Protein AF-A0A9P0Q8K7-F1 (afdb_monomer)

Structure (mmCIF, N/CA/C/O backbone):
data_AF-A0A9P0Q8K7-F1
#
_entry.id   AF-A0A9P0Q8K7-F1
#
loop_
_atom_site.group_PDB
_atom_site.id
_atom_site.type_symbol
_atom_site.label_atom_id
_atom_site.label_alt_id
_atom_site.label_comp_id
_atom_site.label_asym_id
_atom_site.label_entity_id
_atom_site.label_seq_id
_atom_site.pdbx_PDB_ins_code
_atom_site.Cartn_x
_atom_site.Cartn_y
_atom_site.Cartn_z
_atom_site.occupancy
_atom_site.B_iso_or_equiv
_atom_site.auth_seq_id
_atom_site.auth_comp_id
_atom_site.auth_asym_id
_atom_site.auth_atom_id
_atom_site.pdbx_PDB_model_num
ATOM 1 N N . MET A 1 1 ? 9.613 -9.332 -31.269 1.00 75.06 1 MET A N 1
ATOM 2 C CA . MET A 1 1 ? 10.559 -8.280 -30.841 1.00 75.06 1 MET A CA 1
ATOM 3 C C . MET A 1 1 ? 10.100 -6.964 -31.453 1.00 75.06 1 MET A C 1
ATOM 5 O O . MET A 1 1 ? 9.727 -6.973 -32.619 1.00 75.06 1 MET A O 1
ATOM 9 N N . GLY A 1 2 ? 10.011 -5.892 -30.670 1.00 82.31 2 GLY A N 1
ATOM 10 C CA . GLY A 1 2 ? 9.544 -4.575 -31.104 1.00 82.31 2 GLY A CA 1
ATOM 11 C C . GLY A 1 2 ? 10.611 -3.815 -31.887 1.00 82.31 2 GLY A C 1
ATOM 12 O O . GLY A 1 2 ? 11.803 -4.059 -31.712 1.00 82.31 2 GLY A O 1
ATOM 13 N N . GLN A 1 3 ? 10.182 -2.907 -32.760 1.00 87.19 3 GLN A N 1
ATOM 14 C CA . GLN A 1 3 ? 11.083 -2.076 -33.555 1.00 87.19 3 GLN A CA 1
ATOM 15 C C . GLN A 1 3 ? 11.496 -0.839 -32.762 1.00 87.19 3 GLN A C 1
ATOM 17 O O . GLN A 1 3 ? 10.639 -0.067 -32.328 1.00 87.19 3 GLN A O 1
ATOM 22 N N . LEU A 1 4 ? 12.804 -0.642 -32.608 1.00 91.75 4 LEU A N 1
ATOM 23 C CA . LEU A 1 4 ? 13.381 0.562 -32.023 1.00 91.75 4 LEU A CA 1
ATOM 24 C C . LEU A 1 4 ? 13.673 1.578 -33.136 1.00 91.75 4 LEU A C 1
ATOM 26 O O . LEU A 1 4 ? 14.341 1.247 -34.113 1.00 91.75 4 LEU A O 1
ATOM 30 N N . LYS A 1 5 ? 13.169 2.804 -33.000 1.00 93.69 5 LYS A N 1
ATOM 31 C CA . LYS A 1 5 ? 13.331 3.895 -33.969 1.00 93.69 5 LYS A CA 1
ATOM 32 C C . LYS A 1 5 ? 13.825 5.146 -33.259 1.00 93.69 5 LYS A C 1
ATOM 34 O O . LYS A 1 5 ? 13.330 5.485 -32.186 1.00 93.69 5 LYS A O 1
ATOM 39 N N . ILE A 1 6 ? 14.760 5.856 -33.878 1.00 94.69 6 ILE A N 1
ATOM 40 C CA . ILE A 1 6 ? 15.135 7.206 -33.451 1.00 94.69 6 ILE A CA 1
ATOM 41 C C . ILE A 1 6 ? 14.102 8.170 -34.038 1.00 94.69 6 ILE A C 1
ATOM 43 O O . ILE A 1 6 ? 13.794 8.106 -35.227 1.00 94.69 6 ILE A O 1
ATOM 47 N N . VAL A 1 7 ? 13.541 9.033 -33.198 1.00 95.06 7 VAL A N 1
ATOM 48 C CA . VAL A 1 7 ? 12.559 10.054 -33.578 1.00 95.06 7 VAL A CA 1
ATOM 49 C C . VAL A 1 7 ? 12.976 11.395 -32.985 1.00 95.06 7 VAL A C 1
ATOM 51 O O . VAL A 1 7 ? 13.787 11.455 -32.060 1.00 95.06 7 VAL A O 1
ATOM 54 N N . THR A 1 8 ? 12.410 12.494 -33.477 1.00 94.50 8 THR A N 1
ATOM 55 C CA . THR A 1 8 ? 12.606 13.802 -32.844 1.00 94.50 8 THR A CA 1
ATOM 56 C C . THR A 1 8 ? 12.183 13.730 -31.374 1.00 94.50 8 THR A C 1
ATOM 58 O O . THR A 1 8 ? 11.045 13.377 -31.071 1.00 94.50 8 THR A O 1
ATOM 61 N N . GLY A 1 9 ? 13.108 14.032 -30.460 1.00 92.69 9 GLY A N 1
ATOM 62 C CA . GLY A 1 9 ? 12.875 13.965 -29.014 1.00 92.69 9 GLY A CA 1
ATOM 63 C C . GLY A 1 9 ? 13.308 12.663 -28.329 1.00 92.69 9 GLY A C 1
ATOM 64 O O . GLY A 1 9 ? 13.194 12.580 -27.110 1.00 92.69 9 GLY A O 1
ATOM 65 N N . GLY A 1 10 ? 13.836 11.670 -29.058 1.00 92.19 10 GLY A N 1
ATOM 66 C CA . GLY A 1 10 ? 14.496 10.513 -28.447 1.00 92.19 10 GLY A CA 1
ATOM 67 C C . GLY A 1 10 ? 14.295 9.203 -29.200 1.00 92.19 10 GLY A C 1
ATOM 68 O O . GLY A 1 10 ? 14.433 9.125 -30.419 1.00 92.19 10 GLY A O 1
ATOM 69 N N . VAL A 1 11 ? 13.997 8.143 -28.453 1.00 91.50 11 VAL A N 1
ATOM 70 C CA . VAL A 1 11 ? 13.867 6.785 -28.984 1.00 91.50 11 VAL A CA 1
ATOM 71 C C . VAL A 1 11 ? 12.447 6.280 -28.762 1.00 91.50 11 VAL A C 1
ATOM 73 O O . VAL A 1 11 ? 11.888 6.408 -27.674 1.00 91.50 11 VAL A O 1
ATOM 76 N N . ARG A 1 12 ? 11.863 5.684 -29.800 1.00 92.31 12 ARG A N 1
ATOM 77 C CA . ARG A 1 12 ? 10.540 5.066 -29.777 1.00 92.31 12 ARG A CA 1
ATOM 78 C C . ARG A 1 12 ? 10.666 3.566 -29.996 1.00 92.31 12 ARG A C 1
ATOM 80 O O . ARG A 1 12 ? 11.292 3.126 -30.953 1.00 92.31 12 ARG A O 1
ATOM 87 N N . LEU A 1 13 ? 10.013 2.794 -29.139 1.00 91.62 13 LEU A N 1
ATOM 88 C CA . LEU A 1 13 ? 9.852 1.356 -29.302 1.00 91.62 13 LEU A CA 1
ATOM 89 C C . LEU A 1 13 ? 8.400 1.045 -29.687 1.00 91.62 13 LEU A C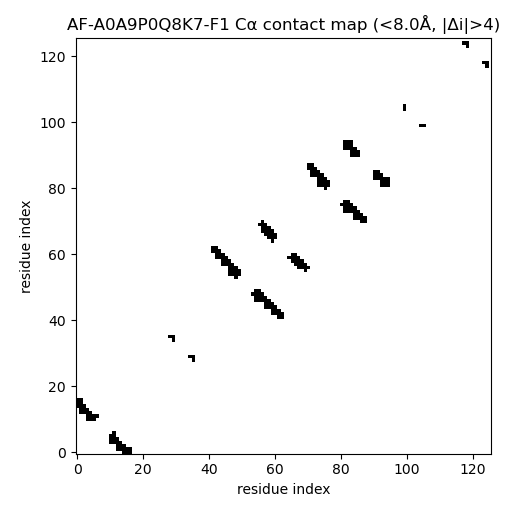 1
ATOM 91 O O . LEU A 1 13 ? 7.481 1.326 -28.917 1.00 91.62 13 LEU A O 1
ATOM 95 N N . ASP A 1 14 ? 8.196 0.428 -30.849 1.00 90.31 14 ASP A N 1
ATOM 96 C CA . ASP A 1 14 ? 6.899 -0.102 -31.274 1.00 90.31 14 ASP A CA 1
ATOM 97 C C . ASP A 1 14 ? 6.875 -1.632 -31.080 1.00 90.31 14 ASP A C 1
ATOM 99 O O . ASP A 1 14 ? 7.525 -2.373 -31.819 1.00 90.31 14 ASP A O 1
ATOM 103 N N . GLY A 1 15 ? 6.122 -2.125 -30.091 1.00 89.69 15 GLY A N 1
ATOM 104 C CA . GLY A 1 15 ? 5.931 -3.559 -29.825 1.00 89.69 15 GLY A CA 1
ATOM 105 C C . GLY A 1 15 ? 6.538 -4.040 -28.500 1.00 89.69 15 GLY A C 1
ATOM 106 O O . GLY A 1 15 ? 6.746 -3.256 -27.580 1.00 89.69 15 GLY A O 1
ATOM 107 N N . LYS A 1 16 ? 6.789 -5.353 -28.387 1.00 90.44 16 LYS A N 1
ATOM 108 C CA . LYS A 1 16 ? 7.340 -5.990 -27.173 1.00 90.44 16 LYS A CA 1
ATOM 109 C C . LYS A 1 16 ? 8.867 -5.886 -27.132 1.00 90.44 16 LYS A C 1
ATOM 111 O O . LYS A 1 16 ? 9.511 -6.339 -28.076 1.00 90.44 16 LYS A O 1
ATOM 116 N N . ALA A 1 17 ? 9.450 -5.406 -26.039 1.00 90.69 17 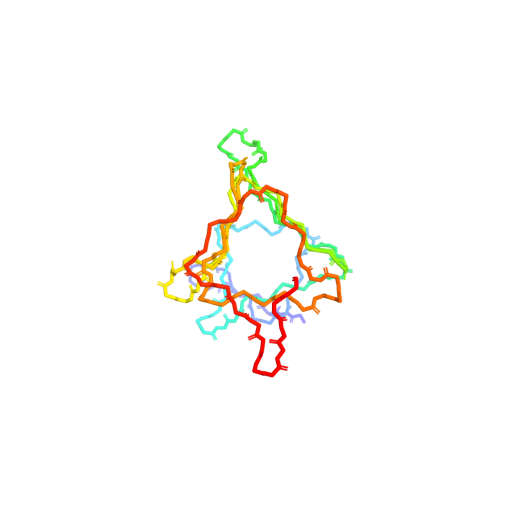ALA A N 1
ATOM 117 C CA . ALA A 1 17 ? 10.890 -5.505 -25.789 1.00 90.69 17 ALA A CA 1
ATOM 118 C C . ALA A 1 17 ? 11.178 -6.055 -24.396 1.00 90.69 17 ALA A C 1
ATOM 120 O O . ALA A 1 17 ? 10.301 -6.083 -23.535 1.00 90.69 17 ALA A O 1
ATOM 121 N N . PHE A 1 18 ? 12.428 -6.460 -24.202 1.00 89.50 18 PHE A N 1
ATOM 122 C CA . PHE A 1 18 ? 12.966 -6.889 -22.923 1.00 89.50 18 PHE A CA 1
ATOM 123 C C . PHE A 1 18 ? 13.999 -5.869 -22.458 1.00 89.50 18 PHE A C 1
ATOM 125 O O . PHE A 1 18 ? 14.827 -5.418 -23.250 1.00 89.50 18 PHE A O 1
ATOM 132 N N . VAL A 1 19 ? 13.954 -5.527 -21.174 1.00 89.62 19 VAL A N 1
ATOM 133 C CA . VAL A 1 19 ? 15.046 -4.832 -20.494 1.00 89.62 19 VAL A CA 1
ATOM 134 C C . VAL A 1 19 ? 15.834 -5.912 -19.763 1.00 89.62 19 VAL A C 1
ATOM 136 O O . VAL A 1 19 ? 15.261 -6.632 -18.952 1.00 89.62 19 VAL A O 1
ATOM 139 N N . LEU A 1 20 ? 17.109 -6.085 -20.116 1.00 91.38 20 LEU A N 1
ATOM 140 C CA . LEU A 1 20 ? 17.929 -7.190 -19.598 1.00 91.38 20 LEU A CA 1
ATOM 141 C C . LEU A 1 20 ? 18.437 -6.950 -18.170 1.00 91.38 20 LEU A C 1
ATOM 143 O O . LEU A 1 20 ? 18.785 -7.901 -17.481 1.00 91.38 20 LEU A O 1
ATOM 147 N N . ASP A 1 21 ? 18.470 -5.692 -17.743 1.00 92.88 21 ASP A N 1
ATOM 148 C CA . ASP A 1 21 ? 18.904 -5.275 -16.413 1.00 92.88 21 ASP A CA 1
ATOM 149 C C . ASP A 1 21 ? 17.942 -4.187 -15.899 1.00 92.88 21 ASP A C 1
ATOM 151 O O . ASP A 1 21 ? 16.730 -4.400 -15.822 1.00 92.88 21 ASP A O 1
ATOM 155 N N . SER A 1 22 ? 18.445 -2.993 -15.601 1.00 92.00 22 SER A N 1
ATOM 156 C CA . SER A 1 22 ? 17.694 -1.951 -14.918 1.00 92.00 22 SER A CA 1
ATOM 157 C C . SER A 1 22 ? 17.108 -0.936 -15.899 1.00 92.00 22 SER A C 1
ATOM 159 O O . SER A 1 22 ? 17.823 -0.326 -16.693 1.00 92.00 22 SER A O 1
ATOM 161 N N . LEU A 1 23 ? 15.795 -0.700 -15.810 1.00 92.00 23 LEU A N 1
ATOM 162 C CA . LEU A 1 23 ? 15.144 0.436 -16.463 1.00 92.00 23 LEU A CA 1
ATOM 163 C C . LEU A 1 23 ? 15.157 1.637 -15.515 1.00 92.00 23 LEU A C 1
ATOM 165 O O . LEU A 1 23 ? 14.414 1.668 -14.535 1.00 92.00 23 LEU A O 1
ATOM 169 N N . ILE A 1 24 ? 15.972 2.642 -15.829 1.00 92.38 24 ILE A N 1
ATOM 170 C CA . ILE A 1 24 ? 15.989 3.912 -15.099 1.00 92.38 24 ILE A CA 1
ATOM 171 C C . ILE A 1 24 ? 15.162 4.923 -15.886 1.00 92.38 24 ILE A C 1
ATOM 173 O O . ILE A 1 24 ? 15.484 5.252 -17.026 1.00 92.38 24 ILE A O 1
ATOM 177 N N . ALA A 1 25 ? 14.093 5.420 -15.273 1.00 93.69 25 ALA A N 1
ATOM 178 C CA . ALA A 1 25 ? 13.217 6.410 -15.877 1.00 93.69 25 ALA A CA 1
ATOM 179 C C . ALA A 1 25 ? 12.790 7.447 -14.838 1.00 93.69 25 ALA A C 1
ATOM 181 O O . ALA A 1 25 ? 12.482 7.109 -13.697 1.00 93.69 25 ALA A O 1
ATOM 182 N N . SER A 1 26 ? 12.724 8.713 -15.250 1.00 92.00 26 SER A N 1
ATOM 183 C CA . SER A 1 26 ? 12.134 9.782 -14.434 1.00 92.00 26 SER A CA 1
ATOM 184 C C . SER A 1 26 ? 10.611 9.668 -14.354 1.00 92.00 26 SER A C 1
ATOM 186 O O . SER A 1 26 ? 9.996 10.148 -13.404 1.00 92.00 26 SER A O 1
ATOM 188 N N . SER A 1 27 ? 9.986 9.037 -15.351 1.00 93.31 27 SER A N 1
ATOM 189 C CA . SER A 1 27 ? 8.549 8.818 -15.386 1.00 93.31 27 SER A CA 1
ATOM 190 C C . SER A 1 27 ? 8.190 7.584 -16.202 1.00 93.31 27 SER A C 1
ATOM 192 O O . SER A 1 27 ? 8.716 7.376 -17.294 1.00 93.31 27 SER A O 1
ATOM 194 N N . ILE A 1 28 ? 7.255 6.793 -15.679 1.00 94.19 28 ILE A N 1
ATOM 195 C CA . ILE A 1 28 ? 6.631 5.667 -16.371 1.00 94.19 28 ILE A CA 1
ATOM 196 C C . ILE A 1 28 ? 5.138 5.980 -16.438 1.00 94.19 28 ILE A C 1
ATOM 198 O O . ILE A 1 28 ? 4.502 6.194 -15.408 1.00 94.19 28 ILE A O 1
ATOM 202 N N . LYS A 1 29 ? 4.592 6.062 -17.653 1.00 94.81 29 LYS A N 1
ATOM 203 C CA . LYS A 1 29 ? 3.187 6.403 -17.907 1.00 94.81 29 LYS A CA 1
ATOM 204 C C . LYS A 1 29 ? 2.623 5.491 -18.987 1.00 94.81 29 LYS A C 1
ATOM 206 O O . LYS A 1 29 ? 3.320 5.159 -19.946 1.00 94.81 29 LYS A O 1
ATOM 211 N N . SER A 1 30 ? 1.361 5.113 -18.847 1.00 94.56 30 SER A N 1
ATOM 212 C CA . SER A 1 30 ? 0.597 4.491 -19.924 1.00 94.56 30 SER A CA 1
ATOM 213 C C . SER A 1 30 ? 0.155 5.540 -20.947 1.00 94.56 30 SER A C 1
ATOM 215 O O . SER A 1 30 ? 0.292 6.751 -20.750 1.00 94.56 30 SER A O 1
ATOM 217 N N . ARG A 1 31 ? -0.388 5.067 -22.073 1.00 91.06 31 ARG A N 1
ATOM 218 C CA . ARG A 1 31 ? -1.098 5.934 -23.021 1.00 91.06 31 ARG A CA 1
ATOM 219 C C . ARG A 1 31 ? -2.352 6.509 -22.361 1.00 91.06 31 ARG A C 1
ATOM 221 O O . ARG A 1 31 ? -2.889 5.922 -21.423 1.00 91.06 31 ARG A O 1
ATOM 228 N N . SER A 1 32 ? -2.834 7.634 -22.887 1.00 94.06 32 SER A N 1
ATOM 229 C CA . SER A 1 32 ? -4.081 8.239 -22.410 1.00 94.06 32 SER A CA 1
ATOM 230 C C . SER A 1 32 ? -5.209 7.209 -22.419 1.00 94.06 32 SER A C 1
ATOM 232 O O . SER A 1 32 ? -5.368 6.486 -23.404 1.00 94.06 32 SER A O 1
ATOM 234 N N . TYR A 1 33 ? -5.967 7.149 -21.323 1.00 92.00 33 TYR A N 1
ATOM 235 C CA . TYR A 1 33 ? -7.076 6.207 -21.128 1.00 92.00 33 TYR A CA 1
ATOM 236 C C . TYR A 1 33 ? -6.691 4.720 -21.217 1.00 92.00 33 TYR A C 1
ATOM 238 O O . TYR A 1 33 ? -7.530 3.876 -21.517 1.00 92.00 33 TYR A O 1
ATOM 246 N N . GLN A 1 34 ? -5.424 4.382 -20.978 1.00 94.94 34 GLN A N 1
ATOM 247 C CA . GLN A 1 34 ? -4.961 2.999 -20.868 1.00 94.94 34 GLN A CA 1
ATOM 248 C C . GLN A 1 34 ? -4.352 2.770 -19.481 1.00 94.94 34 GLN A C 1
ATOM 250 O O . GLN A 1 34 ? -3.701 3.677 -18.956 1.00 94.94 34 GLN A O 1
ATOM 255 N N . PRO A 1 35 ? -4.523 1.589 -18.867 1.00 94.56 35 PRO A N 1
ATOM 256 C CA . PRO A 1 35 ? -3.881 1.281 -17.596 1.00 94.56 35 PRO A CA 1
ATOM 257 C C . PRO A 1 35 ? -2.372 1.063 -17.774 1.00 94.56 35 PRO A C 1
ATOM 259 O O . PRO A 1 35 ? -1.897 0.680 -18.846 1.00 94.56 35 PRO A O 1
ATOM 262 N N . ILE A 1 36 ? -1.609 1.270 -16.701 1.00 94.75 36 ILE A N 1
ATOM 263 C CA . ILE A 1 36 ? -0.277 0.674 -16.566 1.00 94.75 36 ILE A CA 1
ATOM 264 C C . ILE A 1 36 ? -0.492 -0.720 -15.984 1.00 94.75 36 ILE A C 1
ATOM 266 O O . ILE A 1 36 ? -1.065 -0.848 -14.905 1.00 94.75 36 ILE A O 1
ATOM 270 N N . VAL A 1 37 ? -0.032 -1.749 -16.690 1.00 93.56 37 VAL A N 1
ATOM 271 C CA . VAL A 1 37 ? -0.091 -3.136 -16.216 1.00 93.56 37 VAL A CA 1
ATOM 272 C C . VAL A 1 37 ? 1.324 -3.582 -15.883 1.00 93.56 37 VAL A C 1
ATOM 274 O O . VAL A 1 37 ? 2.216 -3.491 -16.726 1.00 93.56 37 VAL A O 1
ATOM 277 N N . ILE A 1 38 ? 1.524 -4.045 -14.651 1.00 93.00 38 ILE A N 1
ATOM 278 C CA . ILE A 1 38 ? 2.773 -4.659 -14.206 1.00 93.00 38 ILE A CA 1
ATOM 279 C C . ILE A 1 38 ? 2.425 -6.052 -13.702 1.00 93.00 38 ILE A C 1
ATOM 281 O O . ILE A 1 38 ? 1.672 -6.196 -12.744 1.00 93.00 38 ILE A O 1
ATOM 285 N N . GLU A 1 39 ? 2.975 -7.059 -14.363 1.00 91.31 39 GLU A N 1
ATOM 286 C CA . GLU A 1 39 ? 2.809 -8.464 -14.013 1.00 91.31 39 GLU A CA 1
ATOM 287 C C . GLU A 1 39 ? 4.182 -9.052 -13.705 1.00 91.31 39 GLU A C 1
ATOM 289 O O . GLU A 1 39 ? 5.177 -8.724 -14.355 1.00 91.31 39 GLU A O 1
ATOM 294 N N . SER A 1 40 ? 4.241 -9.904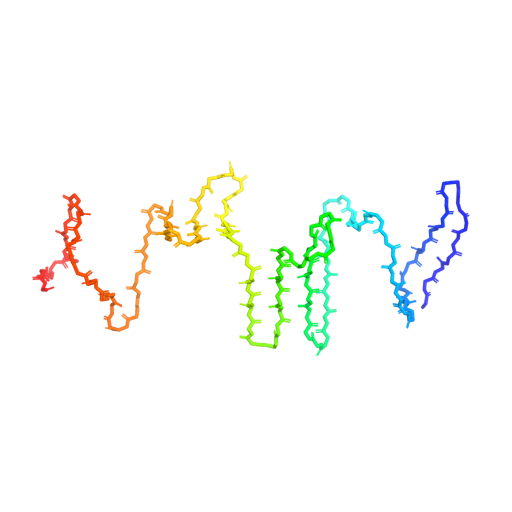 -12.690 1.00 90.69 40 SER A N 1
ATOM 295 C CA . SER A 1 40 ? 5.466 -10.563 -12.269 1.00 90.69 40 SER A CA 1
ATOM 296 C C . SER A 1 40 ? 5.148 -11.997 -11.870 1.00 90.69 40 SER A C 1
ATOM 298 O O . SER A 1 40 ? 4.166 -12.253 -11.181 1.00 90.69 40 SER A O 1
ATOM 300 N N . THR A 1 41 ? 6.005 -12.932 -12.279 1.00 91.12 41 THR A N 1
ATOM 301 C CA . THR A 1 41 ? 5.953 -14.336 -11.832 1.00 91.12 41 THR A CA 1
ATOM 302 C C . THR A 1 41 ? 6.469 -14.513 -10.401 1.00 91.12 41 THR A C 1
ATOM 304 O O . THR A 1 41 ? 6.343 -15.589 -9.823 1.00 91.12 41 THR A O 1
ATOM 307 N N . LYS A 1 42 ? 7.086 -13.465 -9.845 1.00 91.69 42 LYS A N 1
ATOM 308 C CA . LYS A 1 42 ? 7.574 -13.363 -8.465 1.00 91.69 42 LYS A CA 1
ATOM 309 C C . LYS A 1 42 ? 6.973 -12.131 -7.786 1.00 91.69 42 LYS A C 1
ATOM 311 O O . LYS A 1 42 ? 6.157 -11.420 -8.366 1.00 91.69 42 LYS A O 1
ATOM 316 N N . ASN A 1 43 ? 7.438 -11.820 -6.585 1.00 93.94 43 ASN A N 1
ATOM 317 C CA . ASN A 1 43 ? 7.009 -10.644 -5.846 1.00 93.94 43 ASN A CA 1
ATOM 318 C C . ASN A 1 43 ? 7.274 -9.321 -6.594 1.00 93.94 43 ASN A C 1
ATOM 320 O O . ASN A 1 43 ? 8.331 -9.118 -7.193 1.00 93.94 43 ASN A O 1
ATOM 324 N N . LEU A 1 44 ? 6.334 -8.384 -6.480 1.00 95.69 44 LEU A N 1
ATOM 325 C CA . LEU A 1 44 ? 6.480 -6.997 -6.911 1.00 95.69 44 LEU A CA 1
ATOM 326 C C . LEU A 1 44 ? 6.716 -6.115 -5.684 1.00 95.69 44 LEU A C 1
ATOM 328 O O . LEU A 1 44 ? 5.980 -6.182 -4.706 1.00 95.69 44 LEU A O 1
ATOM 332 N N . THR A 1 45 ? 7.763 -5.290 -5.711 1.00 96.25 45 THR A N 1
ATOM 333 C CA . THR A 1 45 ? 8.142 -4.440 -4.575 1.00 96.25 45 THR A CA 1
ATOM 334 C C . THR A 1 45 ? 8.318 -2.992 -5.008 1.00 96.25 45 THR A C 1
ATOM 336 O O . THR A 1 45 ? 9.210 -2.679 -5.792 1.00 96.25 45 THR A O 1
ATOM 339 N N . LEU A 1 46 ? 7.519 -2.095 -4.433 1.00 95.50 46 LEU A N 1
ATOM 340 C CA . LEU A 1 46 ? 7.660 -0.649 -4.577 1.00 95.50 46 LEU A CA 1
ATOM 341 C C . LEU A 1 46 ? 8.297 -0.086 -3.308 1.00 95.50 46 LEU A C 1
ATOM 343 O O . LEU A 1 46 ? 7.832 -0.358 -2.202 1.00 95.50 46 LEU A O 1
ATOM 347 N N . LYS A 1 47 ? 9.364 0.698 -3.454 1.00 96.19 47 LYS A N 1
ATOM 348 C CA . LYS A 1 47 ? 10.054 1.358 -2.339 1.00 96.19 47 LYS A CA 1
ATOM 349 C C . LYS A 1 47 ? 10.150 2.844 -2.631 1.00 96.19 47 LYS A C 1
ATOM 351 O O . LYS A 1 47 ? 10.555 3.227 -3.723 1.00 96.19 47 LYS A O 1
ATOM 356 N N . SER A 1 48 ? 9.839 3.663 -1.638 1.00 95.62 48 SER A N 1
ATOM 357 C CA . SER A 1 48 ? 10.199 5.077 -1.643 1.00 95.62 48 SER A CA 1
ATOM 358 C C . SER A 1 48 ? 11.332 5.303 -0.647 1.00 95.62 48 SER A C 1
ATOM 360 O O . SER A 1 48 ? 11.417 4.619 0.379 1.00 95.62 48 SER A O 1
ATOM 362 N N . ARG A 1 49 ? 12.225 6.239 -0.960 1.00 94.56 49 ARG A N 1
ATOM 363 C CA . ARG A 1 49 ? 13.294 6.675 -0.062 1.00 94.56 49 ARG A CA 1
ATOM 364 C C . ARG A 1 49 ? 13.200 8.179 0.140 1.00 94.56 49 ARG A C 1
ATOM 366 O O . ARG A 1 49 ? 12.786 8.894 -0.771 1.00 94.56 49 ARG A O 1
ATOM 373 N N . ASN A 1 50 ? 13.571 8.644 1.326 1.00 92.81 50 ASN A N 1
ATOM 374 C CA . ASN A 1 50 ? 13.685 10.071 1.609 1.00 92.81 50 ASN A CA 1
ATOM 375 C C . ASN A 1 50 ? 14.957 10.666 0.972 1.00 92.81 50 ASN A C 1
ATOM 377 O O . ASN A 1 50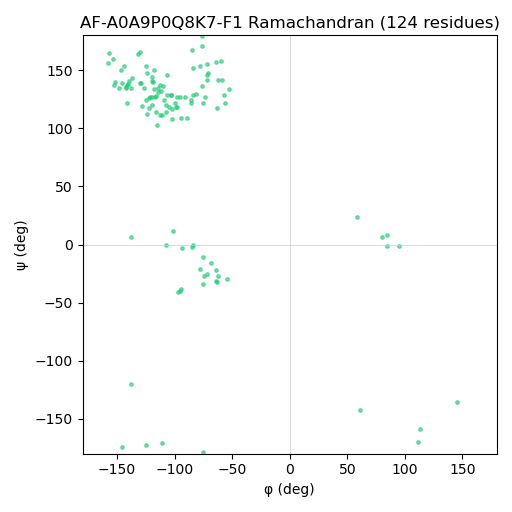 ? 15.714 9.969 0.290 1.00 92.81 50 ASN A O 1
ATOM 381 N N . LYS A 1 51 ? 15.183 11.968 1.182 1.00 94.19 51 LYS A N 1
ATOM 382 C CA . LYS A 1 51 ? 16.316 12.708 0.597 1.00 94.19 51 LYS A CA 1
ATOM 383 C C . LYS A 1 51 ? 17.670 12.172 1.066 1.00 94.19 51 LYS A C 1
ATOM 385 O O . LYS A 1 51 ? 18.650 12.271 0.341 1.00 94.19 51 LYS A O 1
ATOM 390 N N . GLU A 1 52 ? 17.703 11.579 2.252 1.00 95.50 52 GLU A N 1
ATOM 391 C CA . GLU A 1 52 ? 18.877 10.975 2.872 1.00 95.50 52 GLU A CA 1
ATOM 392 C C . GLU A 1 52 ? 19.104 9.516 2.416 1.00 95.50 52 GLU A C 1
ATOM 394 O O . GLU A 1 52 ? 20.067 8.878 2.829 1.00 95.50 52 GLU A O 1
ATOM 399 N N . GLY A 1 53 ? 18.224 8.964 1.569 1.00 93.38 53 GLY A N 1
ATOM 400 C CA . GLY A 1 53 ? 18.322 7.599 1.040 1.00 93.38 53 GLY A CA 1
ATOM 401 C C . GLY A 1 53 ? 17.735 6.509 1.947 1.00 93.38 53 GLY A C 1
ATOM 402 O O . GLY A 1 53 ? 17.697 5.329 1.564 1.00 93.38 53 GLY A O 1
ATOM 403 N N . TYR A 1 54 ? 17.212 6.865 3.120 1.00 94.25 54 TYR A N 1
ATOM 404 C CA . TYR A 1 54 ? 16.529 5.928 4.008 1.00 94.25 54 TYR A CA 1
ATOM 405 C C . TYR A 1 54 ? 15.168 5.524 3.445 1.00 94.25 54 TYR A C 1
ATOM 407 O O . TYR A 1 54 ? 14.479 6.310 2.798 1.00 94.25 54 TYR A O 1
ATOM 415 N N . LEU A 1 55 ? 14.771 4.274 3.694 1.00 94.44 55 LEU A N 1
ATOM 416 C CA . LEU A 1 55 ? 13.472 3.747 3.275 1.00 94.44 55 LEU A CA 1
ATOM 417 C C . LEU A 1 55 ? 12.343 4.515 3.978 1.00 94.44 55 LEU A C 1
ATOM 419 O O . LEU A 1 55 ? 12.225 4.446 5.198 1.00 94.44 55 LEU A O 1
ATOM 423 N N . SER A 1 56 ? 11.501 5.206 3.209 1.00 94.94 56 SER A N 1
ATOM 424 C CA . SER A 1 56 ? 10.347 5.947 3.733 1.00 94.94 56 SER A CA 1
ATOM 425 C C . SER A 1 56 ? 9.058 5.132 3.691 1.00 94.94 56 SER A C 1
ATOM 427 O O . SER A 1 56 ? 8.260 5.196 4.624 1.00 94.94 56 SER A O 1
ATOM 429 N N . SER A 1 57 ? 8.847 4.348 2.633 1.00 96.56 57 SER A N 1
ATOM 430 C CA . SER A 1 57 ? 7.721 3.417 2.549 1.00 96.56 57 SER A CA 1
ATOM 431 C C . SER A 1 57 ? 8.018 2.241 1.627 1.00 96.56 57 SER A C 1
ATOM 433 O O . SER A 1 57 ? 8.908 2.301 0.771 1.00 96.56 57 SER A O 1
ATOM 435 N N . ARG A 1 58 ? 7.267 1.157 1.809 1.00 97.19 58 ARG A N 1
ATOM 436 C CA . ARG A 1 58 ? 7.361 -0.064 1.009 1.00 97.19 58 ARG A CA 1
ATOM 437 C C . ARG A 1 58 ? 5.968 -0.649 0.776 1.00 97.19 58 ARG A C 1
ATOM 439 O O . ARG A 1 58 ? 5.202 -0.771 1.725 1.00 97.19 58 ARG A O 1
ATOM 446 N N . LEU A 1 59 ? 5.681 -1.058 -0.456 1.00 96.94 59 LEU A N 1
ATOM 447 C CA . LEU A 1 59 ? 4.539 -1.900 -0.816 1.00 96.94 59 LEU A CA 1
ATOM 448 C C . LEU A 1 59 ? 5.082 -3.186 -1.444 1.00 96.94 59 LEU A C 1
ATOM 450 O O . LEU A 1 59 ? 5.895 -3.107 -2.365 1.00 96.94 59 LEU A O 1
ATOM 454 N N . VAL A 1 60 ? 4.679 -4.348 -0.939 1.00 97.12 60 VAL A N 1
ATOM 455 C CA . VAL A 1 60 ? 5.085 -5.652 -1.480 1.00 97.12 60 VAL A CA 1
ATOM 456 C C . VAL A 1 60 ? 3.847 -6.458 -1.814 1.00 97.12 60 VAL A C 1
ATOM 458 O O . VAL A 1 60 ? 3.016 -6.684 -0.942 1.00 97.12 60 VAL A O 1
ATOM 461 N N . LEU A 1 61 ? 3.758 -6.891 -3.065 1.00 96.88 61 LEU A N 1
ATOM 462 C CA . LEU A 1 61 ? 2.796 -7.873 -3.535 1.00 96.88 61 LEU A CA 1
ATOM 463 C C . LEU A 1 61 ? 3.529 -9.202 -3.732 1.00 96.88 61 LEU A C 1
ATOM 465 O O . LEU A 1 61 ? 4.466 -9.282 -4.526 1.00 96.88 61 LEU A O 1
ATOM 469 N N . GLU A 1 62 ? 3.119 -10.219 -2.989 1.00 94.56 62 GLU A N 1
ATOM 470 C CA . GLU A 1 62 ? 3.577 -11.605 -3.102 1.00 94.56 62 GLU A CA 1
ATOM 471 C C . GLU A 1 62 ? 2.440 -12.485 -3.646 1.00 94.56 62 GLU A C 1
ATOM 473 O O . GLU A 1 62 ? 1.419 -11.969 -4.096 1.00 94.56 62 GLU A O 1
ATOM 478 N N . ASN A 1 63 ? 2.612 -13.810 -3.634 1.00 90.50 63 ASN A N 1
ATOM 479 C CA . ASN A 1 63 ? 1.658 -14.736 -4.255 1.00 90.50 63 ASN A CA 1
ATOM 480 C C . ASN A 1 63 ? 0.267 -14.718 -3.593 1.00 90.50 63 ASN A C 1
ATOM 482 O O . ASN A 1 63 ? -0.733 -14.934 -4.268 1.00 90.50 63 ASN A O 1
ATOM 486 N N . ASP A 1 64 ? 0.205 -14.465 -2.289 1.00 92.19 64 ASP A N 1
ATOM 487 C CA . ASP A 1 64 ? -1.005 -14.530 -1.461 1.00 92.19 64 ASP A CA 1
ATOM 488 C C . ASP A 1 64 ? -1.114 -13.357 -0.472 1.00 92.19 64 ASP A C 1
ATOM 490 O O . ASP A 1 64 ? -1.996 -13.326 0.388 1.00 92.19 64 ASP A O 1
ATOM 494 N N . ARG A 1 65 ? -0.209 -12.378 -0.578 1.00 93.44 65 ARG A N 1
ATOM 495 C CA . ARG A 1 65 ? -0.024 -11.347 0.441 1.00 93.44 65 ARG A CA 1
ATOM 496 C C . ARG A 1 65 ? 0.272 -9.983 -0.164 1.00 93.44 65 ARG A C 1
ATOM 498 O O . ARG A 1 65 ? 1.136 -9.840 -1.024 1.00 93.44 65 ARG A O 1
ATOM 505 N N . LEU A 1 66 ? -0.404 -8.964 0.364 1.00 95.00 66 LEU A N 1
ATOM 506 C CA . LEU A 1 66 ? -0.099 -7.557 0.120 1.00 95.00 66 LEU A CA 1
ATOM 507 C C . LEU A 1 66 ? 0.330 -6.902 1.435 1.00 95.00 66 LEU A C 1
ATOM 509 O O . LEU A 1 66 ? -0.469 -6.765 2.357 1.00 95.00 66 LEU A O 1
ATOM 513 N N . GLU A 1 67 ? 1.587 -6.476 1.516 1.00 96.00 67 GLU A N 1
ATOM 514 C CA . GLU A 1 67 ? 2.124 -5.773 2.681 1.00 96.00 67 GLU A CA 1
ATOM 515 C C . GLU A 1 67 ? 2.408 -4.306 2.375 1.00 96.00 67 GLU A C 1
ATOM 517 O O . GLU A 1 67 ? 3.055 -3.980 1.376 1.00 96.00 67 GLU A O 1
ATOM 522 N N . CYS A 1 68 ? 2.030 -3.420 3.297 1.00 95.88 68 CYS A N 1
ATOM 523 C CA . CYS A 1 68 ? 2.398 -2.011 3.258 1.00 95.88 68 CYS A CA 1
ATOM 524 C C . CYS A 1 68 ? 3.138 -1.606 4.540 1.00 95.88 68 CYS A C 1
ATOM 526 O O . CYS A 1 68 ? 2.634 -1.786 5.645 1.00 95.88 68 CYS A O 1
ATOM 528 N N . LEU A 1 69 ? 4.328 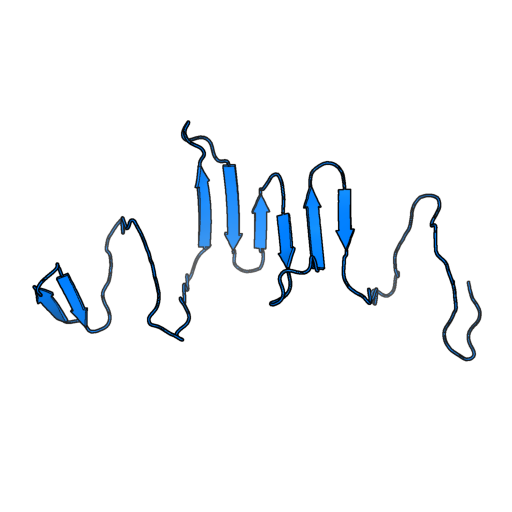-1.022 4.389 1.00 95.50 69 LEU A N 1
ATOM 529 C CA . LEU A 1 69 ? 5.072 -0.357 5.456 1.00 95.50 69 LEU A CA 1
ATOM 530 C C . LEU A 1 69 ? 5.082 1.141 5.159 1.00 95.50 69 LEU A C 1
ATOM 532 O O . LEU A 1 69 ? 5.711 1.590 4.200 1.00 95.50 69 LEU A O 1
ATOM 536 N N . THR A 1 70 ? 4.380 1.911 5.985 1.00 95.94 70 THR A N 1
ATOM 537 C CA . THR A 1 70 ? 4.283 3.372 5.890 1.00 95.94 70 THR A CA 1
ATOM 538 C C . THR A 1 70 ? 3.893 3.962 7.246 1.00 95.94 70 THR A C 1
ATOM 540 O O . THR A 1 70 ? 3.276 3.288 8.067 1.00 95.94 70 THR A O 1
ATOM 543 N N . ASN A 1 71 ? 4.223 5.233 7.480 1.00 94.62 71 ASN A N 1
ATOM 544 C CA . ASN A 1 71 ? 3.754 5.963 8.665 1.00 94.62 71 ASN A CA 1
ATOM 545 C C . ASN A 1 71 ? 2.277 6.368 8.564 1.00 94.62 71 ASN A C 1
ATOM 547 O O . ASN A 1 71 ? 1.625 6.554 9.588 1.00 94.62 71 ASN A O 1
ATOM 551 N N . ASN A 1 72 ? 1.771 6.535 7.340 1.00 95.38 72 ASN A N 1
ATOM 552 C CA . ASN A 1 72 ? 0.388 6.901 7.061 1.00 95.38 72 ASN A CA 1
ATOM 553 C C . ASN A 1 72 ? -0.098 6.124 5.837 1.00 95.38 72 ASN A C 1
ATOM 555 O O . ASN A 1 72 ? 0.491 6.238 4.758 1.00 95.38 72 ASN A O 1
ATOM 559 N N . PHE A 1 73 ? -1.170 5.356 6.007 1.00 96.31 73 PHE A N 1
ATOM 560 C CA . PHE A 1 73 ? -1.867 4.645 4.940 1.00 96.31 73 PHE A CA 1
ATOM 561 C C . PHE A 1 73 ? -3.272 5.227 4.779 1.00 96.31 73 PHE A C 1
ATOM 563 O O . PHE A 1 73 ? -3.943 5.468 5.782 1.00 96.31 73 PHE A O 1
ATOM 570 N N . LYS A 1 74 ? -3.707 5.479 3.540 1.00 95.94 74 LYS A N 1
ATOM 571 C CA . LYS A 1 74 ? -5.032 6.030 3.225 1.00 95.94 74 LYS A CA 1
ATOM 572 C C . LYS A 1 74 ? -5.606 5.363 1.979 1.00 95.94 74 LYS A C 1
ATOM 574 O O . LYS A 1 74 ? -4.894 5.199 0.992 1.00 95.94 74 LYS A O 1
ATOM 579 N N . ILE A 1 75 ? -6.895 5.060 2.027 1.00 95.50 75 ILE A N 1
ATOM 580 C CA . ILE A 1 75 ? -7.735 4.659 0.901 1.00 95.50 75 ILE A CA 1
ATOM 581 C C . ILE A 1 75 ? -8.797 5.745 0.747 1.00 95.50 75 ILE A C 1
ATOM 583 O O . ILE A 1 75 ? -9.445 6.115 1.729 1.00 95.50 75 ILE A O 1
ATOM 587 N N . MET A 1 76 ? -8.942 6.271 -0.466 1.00 94.94 76 MET A N 1
ATOM 588 C CA . MET A 1 76 ? -9.885 7.338 -0.798 1.00 94.94 76 MET A CA 1
ATOM 589 C C . MET A 1 76 ? -10.783 6.898 -1.954 1.00 94.94 76 MET A C 1
ATOM 591 O O . MET A 1 76 ? -10.374 6.049 -2.748 1.00 94.94 76 MET A O 1
ATOM 595 N N . ASP A 1 77 ? -11.984 7.464 -2.035 1.00 93.31 77 ASP A N 1
ATOM 596 C CA . ASP A 1 77 ? -12.853 7.312 -3.204 1.00 93.31 77 ASP A CA 1
ATOM 597 C C . ASP A 1 77 ? -12.377 8.186 -4.388 1.00 93.31 77 ASP A C 1
ATOM 599 O O . ASP A 1 77 ? -11.381 8.913 -4.307 1.00 93.31 77 ASP A O 1
ATOM 603 N N . ASP A 1 78 ? -13.094 8.113 -5.509 1.00 93.44 78 ASP A N 1
ATOM 604 C CA . ASP A 1 78 ? -12.836 8.895 -6.724 1.00 93.44 78 ASP A CA 1
ATOM 605 C C . ASP A 1 78 ? -13.102 10.404 -6.561 1.00 93.44 78 ASP A C 1
ATOM 607 O O . ASP A 1 78 ? -12.623 11.209 -7.362 1.00 93.44 78 ASP A O 1
ATOM 611 N N . ARG A 1 79 ? -13.821 10.798 -5.506 1.00 93.75 79 ARG A N 1
ATOM 612 C CA . ARG A 1 79 ? -14.105 12.188 -5.120 1.00 93.75 79 ARG A CA 1
ATOM 613 C C . ARG A 1 79 ? -13.098 12.735 -4.102 1.00 93.75 79 ARG A C 1
ATOM 615 O O . ARG A 1 79 ? -13.165 13.914 -3.757 1.00 93.75 79 ARG A O 1
ATOM 622 N N . GLY A 1 80 ? -12.148 11.913 -3.650 1.00 91.88 80 GLY A N 1
ATOM 623 C CA . GLY A 1 80 ? -11.135 12.257 -2.652 1.00 91.88 80 GLY A CA 1
ATOM 624 C C . GLY A 1 80 ? -11.590 12.106 -1.194 1.00 91.88 80 GLY A C 1
ATOM 625 O O . GLY A 1 80 ? -10.849 12.501 -0.290 1.00 91.88 80 GLY A O 1
ATOM 626 N N . SER A 1 81 ? -12.769 11.538 -0.936 1.00 93.19 81 SER A N 1
ATOM 627 C CA . SER A 1 81 ? -13.267 11.267 0.416 1.00 93.19 81 SER A CA 1
ATOM 628 C C . SER A 1 81 ? -12.495 10.109 1.047 1.00 93.19 81 SER A C 1
ATOM 630 O O . SER A 1 81 ? -12.167 9.125 0.383 1.00 93.19 81 SER A O 1
ATOM 632 N N . LEU A 1 82 ? -12.208 10.194 2.348 1.00 93.75 82 LEU A N 1
ATOM 633 C CA . LEU A 1 82 ? -11.490 9.142 3.070 1.00 93.75 82 LEU A CA 1
ATOM 634 C C . LEU A 1 82 ? -12.394 7.930 3.341 1.00 93.75 82 LEU A C 1
ATOM 636 O O . LEU A 1 82 ? -13.374 8.054 4.064 1.00 93.75 82 LEU A O 1
ATOM 640 N N . LEU A 1 83 ? -12.002 6.748 2.858 1.00 95.12 83 LEU A N 1
ATOM 641 C CA . LEU A 1 83 ? -12.696 5.481 3.130 1.00 95.12 83 LEU A CA 1
ATOM 642 C C . LEU A 1 83 ? -12.049 4.700 4.278 1.00 95.12 83 LEU A C 1
ATOM 644 O O . LEU A 1 83 ? -12.737 4.140 5.127 1.00 95.12 83 LEU A O 1
ATOM 648 N N . PHE A 1 84 ? -10.717 4.673 4.325 1.00 96.12 84 PHE A N 1
ATOM 649 C CA . PHE A 1 84 ? -9.959 3.982 5.367 1.00 96.12 84 PHE A CA 1
ATOM 650 C C . PHE A 1 84 ? -8.607 4.658 5.574 1.00 96.12 84 PHE A C 1
ATOM 652 O O . PHE A 1 84 ? -7.937 5.015 4.604 1.00 96.12 84 PHE A O 1
ATOM 659 N N . SER A 1 85 ? -8.153 4.798 6.816 1.00 96.94 85 SER A N 1
ATOM 660 C CA . SER A 1 85 ? -6.757 5.143 7.093 1.00 96.94 85 SER A CA 1
ATOM 661 C C . SER A 1 85 ? -6.216 4.458 8.328 1.00 96.94 85 SER A C 1
ATOM 663 O O . SER A 1 85 ? -6.960 4.157 9.254 1.00 96.94 85 SER A O 1
ATOM 665 N N . ALA A 1 86 ? -4.902 4.264 8.345 1.00 97.12 86 ALA A N 1
ATOM 666 C CA . ALA A 1 86 ? -4.180 3.752 9.496 1.00 97.12 86 ALA A CA 1
ATOM 667 C C . ALA A 1 86 ? -2.877 4.533 9.690 1.00 97.12 86 ALA A C 1
ATOM 669 O O . ALA A 1 86 ? -2.132 4.791 8.735 1.00 97.12 86 ALA A O 1
ATOM 670 N N . ASN A 1 87 ? -2.604 4.908 10.935 1.00 96.38 87 ASN A N 1
ATOM 671 C CA . ASN A 1 87 ? -1.344 5.497 11.372 1.00 96.38 87 ASN A CA 1
ATOM 672 C C . ASN A 1 87 ? -1.028 5.040 12.811 1.00 96.38 87 ASN A C 1
ATOM 674 O O . ASN A 1 87 ? -1.723 4.202 13.378 1.00 96.38 87 ASN A O 1
ATOM 678 N N . ARG A 1 88 ? 0.041 5.572 13.419 1.00 95.81 88 ARG A N 1
ATOM 679 C CA . ARG A 1 88 ? 0.464 5.174 14.778 1.00 95.81 88 ARG A CA 1
ATOM 680 C C . ARG A 1 88 ? -0.533 5.512 15.894 1.00 95.81 88 ARG A C 1
ATOM 682 O O . ARG A 1 88 ? -0.412 4.948 16.974 1.00 95.81 88 ARG A O 1
ATOM 689 N N . LYS A 1 89 ? -1.427 6.476 15.680 1.00 96.06 89 LYS A N 1
ATOM 690 C CA . LYS A 1 89 ? -2.369 6.974 16.690 1.00 96.06 89 LYS A CA 1
ATOM 691 C C . LYS A 1 89 ? -3.720 6.282 16.594 1.00 96.06 89 LYS A C 1
ATOM 693 O O . LYS A 1 89 ? -4.319 5.996 17.622 1.00 96.06 89 LYS A O 1
ATOM 698 N N . GLU A 1 90 ? -4.194 6.041 15.375 1.00 94.00 90 GLU A N 1
ATOM 699 C CA . GLU A 1 90 ? -5.553 5.561 15.144 1.00 94.00 90 GLU A CA 1
ATOM 700 C C . GLU A 1 90 ? -5.717 4.841 13.801 1.00 94.00 90 GLU A C 1
ATOM 702 O O . GLU A 1 90 ? -4.900 4.967 12.879 1.00 94.0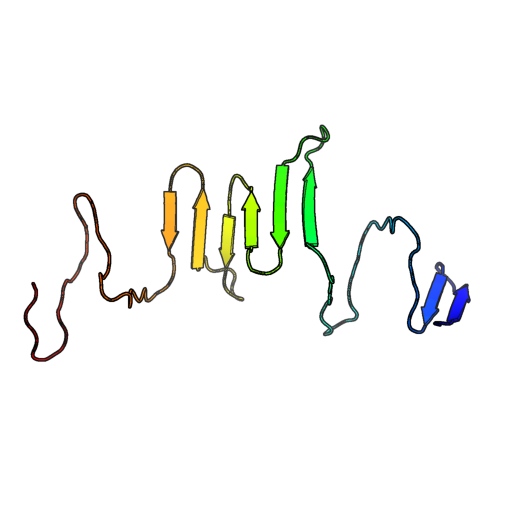0 90 GLU A O 1
ATOM 707 N N . VAL A 1 91 ? -6.832 4.119 13.708 1.00 94.94 91 VAL A N 1
ATOM 708 C CA . VAL A 1 91 ? -7.400 3.596 12.467 1.00 94.94 91 VAL A CA 1
ATOM 709 C C . VAL A 1 91 ? -8.768 4.242 12.290 1.00 94.94 91 VAL A C 1
ATOM 711 O O . VAL A 1 91 ? -9.597 4.184 13.195 1.00 94.94 91 VAL A O 1
ATOM 714 N N . LEU A 1 92 ? -8.999 4.854 11.131 1.00 93.56 92 LEU A N 1
ATOM 715 C CA . LEU A 1 92 ? -10.272 5.481 10.781 1.00 93.56 92 LEU A CA 1
ATOM 716 C C . LEU A 1 92 ? -10.941 4.689 9.663 1.00 93.56 92 LEU A C 1
ATOM 718 O O . LEU A 1 92 ? -10.309 4.403 8.645 1.00 93.56 92 LEU A O 1
ATOM 722 N N . VAL A 1 93 ? -12.228 4.403 9.837 1.00 93.50 93 VAL A N 1
ATOM 723 C CA . VAL A 1 93 ? -13.111 3.849 8.808 1.00 93.50 93 VAL A CA 1
ATOM 724 C C . VAL A 1 93 ? -14.132 4.931 8.477 1.00 93.50 93 VAL A C 1
ATOM 726 O O . VAL A 1 93 ? -14.928 5.306 9.331 1.00 93.50 93 VAL A O 1
ATOM 729 N N . GLY A 1 94 ? -14.047 5.485 7.269 1.00 87.69 94 GLY A N 1
ATOM 730 C CA . GLY A 1 94 ? -14.868 6.610 6.810 1.00 87.69 94 GLY A CA 1
ATOM 731 C C . GLY A 1 94 ? -16.025 6.204 5.897 1.00 87.69 94 GLY A C 1
ATOM 732 O O . GLY A 1 94 ? -16.616 7.064 5.254 1.00 87.69 94 GLY A O 1
ATOM 733 N N . SER A 1 95 ? -16.332 4.908 5.797 1.00 82.81 95 SER A N 1
ATOM 734 C CA . SER A 1 95 ? -17.475 4.427 5.022 1.00 82.81 95 SER A CA 1
ATOM 735 C C . SER A 1 95 ? -18.801 4.773 5.705 1.00 82.81 95 SER A C 1
ATOM 737 O O . SER A 1 95 ? -18.900 4.787 6.930 1.00 82.81 95 SER A O 1
ATOM 739 N N . GLU A 1 96 ? -19.849 5.011 4.910 1.00 83.38 96 GLU A N 1
ATOM 740 C CA . GLU A 1 96 ? -21.206 5.228 5.439 1.00 83.38 96 GLU A CA 1
ATOM 741 C C . GLU A 1 96 ? -21.745 3.992 6.170 1.00 83.38 96 GLU A C 1
ATOM 743 O O . GLU A 1 96 ? -22.500 4.099 7.135 1.00 83.38 96 GLU A O 1
ATOM 748 N N . THR A 1 97 ? -21.347 2.808 5.708 1.00 83.38 97 THR A N 1
ATOM 749 C CA . THR A 1 97 ? -21.721 1.518 6.284 1.00 83.38 97 THR A CA 1
ATOM 750 C C . THR A 1 97 ? -20.479 0.660 6.502 1.00 83.38 97 THR A C 1
ATOM 752 O O . THR A 1 97 ? -19.563 0.634 5.677 1.00 83.38 97 THR A O 1
ATOM 755 N N . LEU A 1 98 ? -20.434 -0.043 7.633 1.00 86.81 98 LEU A N 1
ATOM 756 C CA . LEU A 1 98 ? -19.422 -1.050 7.943 1.00 86.81 98 LEU A CA 1
ATOM 757 C C . LEU A 1 98 ? -20.140 -2.363 8.251 1.00 86.81 98 LEU A C 1
ATOM 759 O O . LEU A 1 98 ? -20.832 -2.472 9.261 1.00 86.81 98 LEU A O 1
ATOM 763 N N . HIS A 1 99 ? -19.967 -3.357 7.383 1.00 84.25 99 HIS A N 1
ATOM 764 C CA . HIS A 1 99 ? -20.498 -4.700 7.595 1.00 84.25 99 HIS A CA 1
ATOM 765 C C . HIS A 1 99 ? -19.434 -5.598 8.227 1.00 84.25 99 HIS A C 1
ATOM 767 O O . HIS A 1 99 ? -18.335 -5.736 7.692 1.00 84.25 99 HIS A O 1
ATOM 773 N N . VAL A 1 100 ? -19.777 -6.241 9.344 1.00 87.12 100 VAL A N 1
ATOM 774 C CA . VAL A 1 100 ? -18.952 -7.270 9.987 1.00 87.12 100 VAL A CA 1
ATOM 775 C C . VAL A 1 100 ? -19.717 -8.586 9.912 1.00 87.12 100 VAL A C 1
ATOM 777 O O . VAL A 1 100 ? -20.682 -8.777 10.642 1.00 87.12 100 VAL A O 1
ATOM 780 N N . THR A 1 101 ? -19.319 -9.466 8.992 1.00 85.06 101 THR A N 1
ATOM 781 C CA . THR A 1 101 ? -20.068 -10.690 8.645 1.00 85.06 101 THR A CA 1
ATOM 782 C C . THR A 1 101 ? -19.431 -11.981 9.153 1.00 85.06 101 THR A C 1
ATOM 784 O O . THR A 1 101 ? -19.963 -13.059 8.906 1.00 85.06 101 THR A O 1
ATOM 787 N N . GLY A 1 102 ? -18.286 -11.905 9.836 1.00 85.19 102 GLY A N 1
ATOM 788 C CA . GLY A 1 102 ? -17.678 -13.089 10.443 1.00 85.19 102 GLY A CA 1
ATOM 789 C C . GLY A 1 102 ? -18.610 -13.690 11.497 1.00 85.19 102 GLY A C 1
ATOM 790 O O . GLY A 1 102 ? -19.234 -12.940 12.241 1.00 85.19 102 GLY A O 1
ATOM 791 N N . GLU A 1 103 ? -18.679 -15.022 11.592 1.00 83.12 103 GLU A N 1
ATOM 792 C CA . GLU A 1 103 ? -19.575 -15.725 12.533 1.00 83.12 103 GLU A CA 1
ATOM 793 C C . GLU A 1 103 ? -19.398 -15.272 13.995 1.00 83.12 103 GLU A C 1
ATOM 795 O O . GLU A 1 103 ? -20.352 -15.261 14.765 1.00 83.12 103 GLU A O 1
ATOM 800 N N . GLY A 1 104 ? -18.188 -14.845 14.375 1.00 83.81 104 GLY A N 1
ATOM 801 C CA . GLY A 1 104 ? -17.890 -14.299 15.705 1.00 83.81 104 GLY A CA 1
ATOM 802 C C . GLY A 1 104 ? -18.198 -12.806 15.890 1.00 83.81 104 GLY A C 1
ATOM 803 O O . GLY A 1 104 ? -17.948 -12.269 16.968 1.00 83.81 104 GLY A O 1
ATOM 804 N N . GLY A 1 105 ? -18.691 -12.117 14.860 1.00 86.00 105 GLY A N 1
ATOM 805 C CA . GLY A 1 105 ? -18.935 -10.677 14.875 1.00 86.00 105 GLY A CA 1
ATOM 806 C C . GLY A 1 105 ? -17.663 -9.852 15.105 1.00 86.00 105 GLY A C 1
ATOM 807 O O . GLY A 1 105 ? -16.587 -10.167 14.594 1.00 86.00 105 GLY A O 1
ATOM 808 N N . THR A 1 106 ? -17.795 -8.765 15.867 1.00 87.88 106 THR A N 1
ATOM 809 C CA . THR A 1 106 ? -16.670 -7.932 16.316 1.00 87.88 106 THR A CA 1
ATOM 810 C C . THR A 1 106 ? -16.596 -7.924 17.837 1.00 87.88 106 THR A C 1
ATOM 812 O O . THR A 1 106 ? -17.616 -7.838 18.518 1.00 87.88 106 THR A O 1
ATOM 815 N N . ILE A 1 107 ? -15.379 -7.987 18.379 1.00 86.81 107 ILE A N 1
ATOM 816 C CA . ILE A 1 107 ? -15.133 -7.857 19.815 1.00 86.81 107 ILE A CA 1
ATOM 817 C C . ILE A 1 107 ? -14.622 -6.448 20.076 1.00 86.81 107 ILE A C 1
ATOM 819 O O . ILE A 1 107 ? -13.533 -6.073 19.641 1.00 86.81 107 ILE A O 1
ATOM 823 N N . LEU A 1 108 ? -15.390 -5.685 20.841 1.00 86.00 108 LEU A N 1
ATOM 824 C CA . LEU A 1 108 ? -15.062 -4.314 21.204 1.00 86.00 108 LEU A CA 1
ATOM 825 C C . LEU A 1 108 ? -14.651 -4.293 22.676 1.00 86.00 108 LEU A C 1
ATOM 827 O O . LEU A 1 108 ? -15.435 -4.615 23.566 1.00 86.00 108 LEU A O 1
ATOM 831 N N . ARG A 1 109 ? -13.379 -3.972 22.934 1.00 85.62 109 ARG A N 1
ATOM 832 C CA . ARG A 1 109 ? -12.831 -3.879 24.292 1.00 85.62 109 ARG A CA 1
ATOM 833 C C . ARG A 1 109 ? -12.919 -2.429 24.756 1.00 85.62 109 ARG A C 1
ATOM 835 O O . ARG A 1 109 ? -12.170 -1.588 24.272 1.00 85.62 109 ARG A O 1
ATOM 842 N N . GLY A 1 110 ? -13.819 -2.159 25.695 1.00 88.31 110 GLY A N 1
ATOM 843 C CA . GLY A 1 110 ? -14.055 -0.825 26.249 1.00 88.31 110 GLY A CA 1
ATOM 844 C C . GLY A 1 110 ? -15.417 -0.256 25.862 1.00 88.31 110 GLY A C 1
ATOM 845 O O . GLY A 1 110 ? -16.282 -0.963 25.348 1.00 88.31 110 GLY A O 1
ATOM 846 N N . SER A 1 111 ? -15.615 1.027 26.151 1.00 90.94 111 SER A N 1
ATOM 847 C CA . SER A 1 111 ? -16.881 1.708 25.891 1.00 90.94 111 SER A CA 1
ATOM 848 C C . SER A 1 111 ? -17.043 2.033 24.410 1.00 90.94 111 SER A C 1
ATOM 850 O O . SER A 1 111 ? -16.125 2.543 23.769 1.00 90.94 111 SER A O 1
ATOM 852 N N . ILE A 1 112 ? -18.243 1.796 23.889 1.00 89.81 112 ILE A N 1
ATOM 853 C CA . ILE A 1 112 ? -18.642 2.186 22.538 1.00 89.81 112 ILE A CA 1
ATOM 854 C C . ILE A 1 112 ? -19.595 3.364 22.665 1.00 89.81 112 ILE A C 1
ATOM 856 O O . ILE A 1 112 ? -20.587 3.291 23.390 1.00 89.81 112 ILE A O 1
ATOM 860 N N . GLN A 1 113 ? -19.323 4.435 21.928 1.00 91.75 113 GLN A N 1
ATOM 861 C CA . GLN A 1 113 ? -20.279 5.515 21.746 1.00 91.75 113 GLN A CA 1
ATOM 862 C C . GLN A 1 113 ? -20.970 5.340 20.396 1.00 91.75 113 GLN A C 1
ATOM 864 O O . GLN A 1 113 ? -20.326 5.318 19.352 1.00 91.75 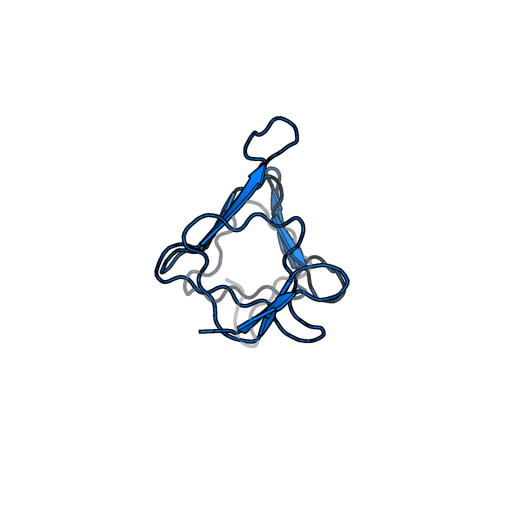113 GLN A O 1
ATOM 869 N N . THR A 1 114 ? -22.292 5.226 20.416 1.00 91.06 114 THR A N 1
ATOM 870 C CA . THR A 1 114 ? -23.120 5.132 19.213 1.00 91.06 114 THR A CA 1
ATOM 871 C C . THR A 1 114 ? -24.458 5.808 19.464 1.00 91.06 114 THR A C 1
ATOM 873 O O . THR A 1 114 ? -24.940 5.862 20.595 1.00 91.06 114 THR A O 1
ATOM 876 N N . ARG A 1 115 ? -25.054 6.358 18.405 1.00 91.12 115 ARG A N 1
ATOM 877 C CA . ARG A 1 115 ? -26.351 7.037 18.485 1.00 91.12 115 ARG A CA 1
ATOM 878 C C . ARG A 1 115 ? -27.514 6.054 18.609 1.00 91.12 115 ARG A C 1
ATOM 880 O O . ARG A 1 115 ? -28.523 6.388 19.222 1.00 91.12 115 ARG A O 1
ATOM 887 N N . LEU A 1 116 ? -27.400 4.887 17.982 1.00 90.00 116 LEU A N 1
ATOM 888 C CA . LEU A 1 116 ? -28.464 3.894 17.921 1.00 90.00 116 LEU A CA 1
ATOM 889 C C . LEU A 1 116 ? -27.852 2.496 17.878 1.00 90.00 116 LEU A C 1
ATOM 891 O O . LEU A 1 116 ? -26.938 2.241 17.097 1.00 90.00 116 LEU A O 1
ATOM 895 N N . VAL A 1 117 ? -28.405 1.595 18.684 1.00 91.56 117 VAL A N 1
ATOM 896 C CA . VAL A 1 117 ? -28.150 0.156 18.596 1.00 91.56 117 VAL A CA 1
ATOM 897 C C . VAL A 1 117 ? -29.490 -0.524 18.374 1.00 91.56 117 VAL A C 1
ATOM 899 O O . VAL A 1 117 ? -30.455 -0.251 19.088 1.00 91.56 117 VAL A O 1
ATOM 902 N N . ARG A 1 118 ? -29.572 -1.348 17.333 1.00 90.19 118 ARG A N 1
ATOM 903 C CA . ARG A 1 118 ? -30.796 -2.031 16.922 1.00 90.19 118 ARG A CA 1
ATOM 904 C C . ARG A 1 118 ? -30.437 -3.405 16.356 1.00 90.19 118 ARG A C 1
ATOM 906 O O . ARG A 1 118 ? -29.468 -3.515 15.614 1.00 90.19 118 ARG A O 1
ATOM 913 N N . ALA A 1 119 ? -31.240 -4.408 16.694 1.00 91.06 119 ALA A N 1
ATOM 914 C CA . ALA A 1 119 ? -31.198 -5.737 16.100 1.00 91.06 119 ALA A CA 1
ATOM 915 C C . ALA A 1 119 ? -32.034 -5.777 14.811 1.00 91.06 119 ALA A C 1
ATOM 917 O O . ALA A 1 119 ? -32.804 -4.857 14.522 1.00 91.06 119 ALA A O 1
ATOM 918 N N . GLU A 1 120 ? -31.893 -6.839 14.024 1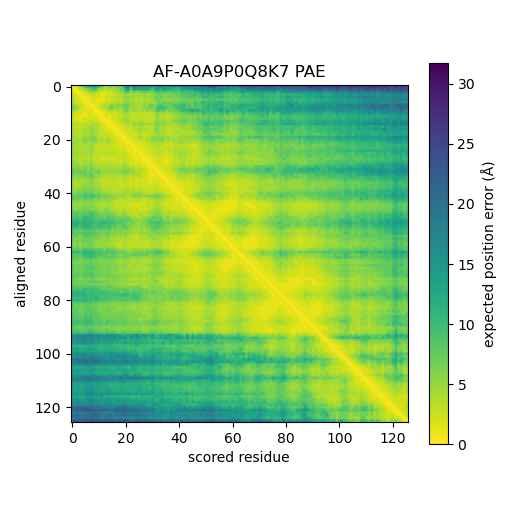.00 85.56 120 GLU A N 1
ATOM 919 C CA . GLU A 1 120 ? -32.740 -7.043 12.849 1.00 85.56 120 GLU A CA 1
ATOM 920 C C . GLU A 1 120 ? -34.227 -7.133 13.224 1.00 85.56 120 GLU A C 1
ATOM 922 O O . GLU A 1 120 ? -34.596 -7.424 14.364 1.00 85.56 120 GLU A O 1
ATOM 927 N N . ALA A 1 121 ? -35.109 -6.870 12.255 1.00 88.94 121 ALA A N 1
ATOM 928 C CA . ALA A 1 121 ? -36.544 -6.968 12.488 1.00 88.94 121 ALA A CA 1
ATOM 929 C C . ALA A 1 121 ? -36.911 -8.381 12.981 1.00 88.94 121 ALA A C 1
ATOM 931 O O . ALA A 1 121 ? -36.526 -9.380 12.377 1.00 88.94 121 ALA A O 1
ATOM 932 N N . GLY A 1 122 ? -37.643 -8.453 14.096 1.00 90.12 122 GLY A N 1
ATOM 933 C CA . GLY A 1 122 ? -38.029 -9.720 14.722 1.00 90.12 122 GLY A CA 1
ATOM 934 C C . GLY A 1 122 ? -36.949 -10.384 15.584 1.00 90.12 122 GLY A C 1
ATOM 935 O O . GLY A 1 122 ? -37.180 -11.495 16.050 1.00 90.12 122 GLY A O 1
ATOM 936 N N . HIS A 1 123 ? -35.807 -9.728 15.816 1.00 89.44 123 HIS A N 1
ATOM 937 C CA . HIS A 1 123 ? -34.735 -10.227 16.679 1.00 89.44 123 HIS A CA 1
ATOM 938 C C . HIS A 1 123 ? -34.496 -9.305 17.881 1.00 89.44 123 HIS A C 1
ATOM 940 O O . HIS A 1 123 ? -34.676 -8.089 17.799 1.00 89.44 123 HIS A O 1
ATOM 946 N N . ASP A 1 124 ? -34.050 -9.895 18.989 1.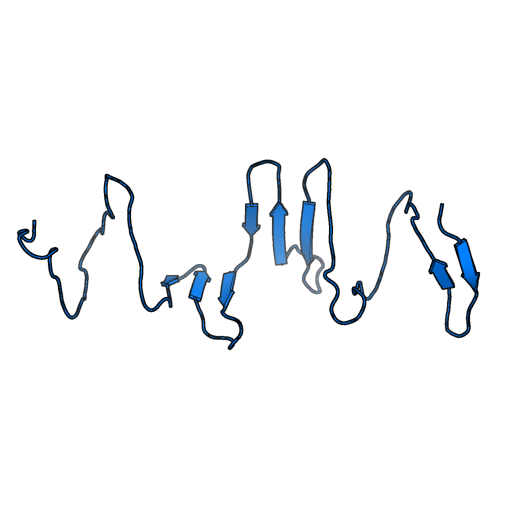00 87.31 124 ASP A N 1
ATOM 947 C CA . ASP A 1 124 ? -33.647 -9.160 20.188 1.00 87.31 124 ASP A CA 1
ATOM 948 C C . ASP A 1 124 ? -32.198 -8.674 20.090 1.00 87.31 124 ASP A C 1
ATOM 950 O O . ASP A 1 124 ? -31.345 -9.314 19.470 1.00 87.31 124 ASP A O 1
ATOM 954 N N . LEU A 1 125 ? -31.904 -7.564 20.770 1.00 86.81 125 LEU A N 1
ATOM 955 C CA . LEU A 1 125 ? -30.529 -7.154 21.044 1.00 86.81 125 LEU A CA 1
ATOM 956 C C . LEU A 1 125 ? -29.942 -8.071 22.128 1.00 86.81 125 LEU A C 1
ATOM 958 O O . LEU A 1 125 ? -30.550 -8.206 23.191 1.00 86.81 125 LEU A O 1
ATOM 962 N N . ARG A 1 126 ? -28.781 -8.681 21.877 1.00 73.56 126 ARG A N 1
ATOM 963 C CA . ARG A 1 126 ? -28.073 -9.546 22.834 1.00 73.56 126 ARG A CA 1
ATOM 964 C C . ARG A 1 126 ? -26.632 -9.107 23.019 1.00 73.56 126 ARG A C 1
ATOM 966 O O . ARG A 1 126 ? -26.039 -8.644 22.020 1.00 73.56 126 ARG A O 1
#

pLDDT: mean 91.79, std 4.27, range [73.56, 97.19]

Sequence (126 aa):
MGQLKIVTGGVRLDGKAFVLDSLIASSIKSRSYQPIVIESTKNLTLKSRNKEGYLSSRLVLENDRLECLTNNFKIMDDRGSLLFSANRKEVLVGSETLHVTGEGGTILRGSIQTRLVRAEAGHDLR

Radius of gyration: 23.29 Å; Cα contacts (8 Å, |Δi|>4): 119; chains: 1; bounding box: 57×30×60 Å

Secondary structure (DSSP, 8-state):
-PEEEEETTEEEEES----SS----S---PPTT-------SS-EEEEEE-TTS-EEEEEEE-SS-EEEE-SEEEEE-TTS-EEEEEESS-EEE--S-----STT-----S----S---PPTT----

Mean predicted aligned error: 7.3 Å

Foldseek 3Di:
DWDWDADVPGIDTGDDDDDPDDDDDPDDDDPPPDDDDDDDPAKDKDFDADPVRHTAKMWIDGPPDTDIDHQKDFDADPVRHTQWIDHPPDIDGRDPDDDQPPPVGDDDDDDDDDPDDDDPVPDDDD

Nearest PDB structures (foldseek):
  8yt8-assembly1_G  TM=7.304E-01  e=9.835E-10  Mus musculus
  8yt8-assembly1_D  TM=7.051E-01  e=8.779E-10  Mus musculus
  9c3c-assembly1_g  TM=7.282E-01  e=2.305E-09  Oryctolagus cuniculus
  9c3c-assembly1_d  TM=6.863E-01  e=6.403E-09  Oryctolagus cuniculus
  8qjd-assembly1_A  TM=3.916E-01  e=1.890E-01  Salmonella bongori N268-08

Organism: Acanthoscelides obtectus (NCBI:txid200917)

Solvent-accessible surface area (backbone atoms only — not comparable to full-atom values): 8839 Å² total; per-residue (Å²): 126,36,52,77,42,83,48,95,96,49,78,44,73,57,73,56,80,83,76,95,71,86,87,86,71,98,73,88,80,52,59,90,100,47,79,76,85,86,87,66,100,58,68,47,76,50,74,44,58,47,96,86,65,49,82,57,34,39,40,37,40,48,101,90,46,80,48,77,48,60,71,68,47,79,43,58,52,98,86,67,50,60,40,35,35,43,44,93,87,52,72,49,75,53,54,97,70,85,87,72,83,53,94,82,54,80,86,76,90,73,91,82,91,74,96,78,87,82,50,60,92,98,51,77,79,128

InterPro domains:
  IPR006875 Sarcoglycan complex subunit protein [PF04790] (1-126)
  IPR039972 Sarcoglycan gamma/delta/zeta [PTHR12939] (1-126)